Protein AF-T1AV90-F1 (afdb_monomer_lite)

Structure (mmCIF, N/CA/C/O backbone):
data_AF-T1AV90-F1
#
_entry.id   AF-T1AV90-F1
#
loop_
_atom_site.group_PDB
_atom_site.id
_atom_site.type_symbol
_atom_site.label_atom_id
_atom_site.label_alt_id
_atom_site.label_comp_id
_atom_site.label_asym_id
_atom_site.label_entity_id
_atom_site.label_seq_id
_atom_site.pdbx_PDB_ins_code
_atom_site.Cartn_x
_atom_site.Cartn_y
_atom_site.Cartn_z
_atom_site.occupancy
_atom_site.B_iso_or_equiv
_atom_site.auth_seq_id
_atom_site.auth_comp_id
_atom_site.auth_asym_id
_atom_site.auth_atom_id
_atom_site.pdbx_PDB_model_num
ATOM 1 N N . MET A 1 1 ? -0.045 13.157 9.928 1.00 74.12 1 MET A N 1
ATOM 2 C CA . MET A 1 1 ? -1.288 13.313 9.144 1.00 74.12 1 MET A CA 1
ATOM 3 C C . MET A 1 1 ? -1.869 14.674 9.460 1.00 74.12 1 MET A C 1
ATOM 5 O O . MET A 1 1 ? -1.932 15.017 10.635 1.00 74.12 1 MET A O 1
ATOM 9 N N . THR A 1 2 ? -2.260 15.429 8.438 1.00 82.00 2 THR A N 1
ATOM 10 C CA . THR A 1 2 ? -2.827 16.775 8.593 1.00 82.00 2 THR A CA 1
ATOM 11 C C . THR A 1 2 ? -4.202 16.806 7.943 1.00 82.00 2 THR A C 1
ATOM 13 O O . THR A 1 2 ? -4.330 16.452 6.774 1.00 82.00 2 THR A O 1
ATOM 16 N N . HIS A 1 3 ? -5.230 17.214 8.684 1.00 82.12 3 HIS A N 1
ATOM 17 C CA . HIS A 1 3 ? -6.578 17.381 8.140 1.00 82.12 3 HIS A CA 1
ATOM 18 C C . HIS A 1 3 ? -6.750 18.816 7.638 1.00 82.12 3 HIS A C 1
ATOM 20 O O . HIS A 1 3 ? -6.591 19.762 8.406 1.00 82.12 3 HIS A O 1
ATOM 26 N N . GLN A 1 4 ? -7.061 18.970 6.355 1.00 82.12 4 GLN A N 1
ATOM 27 C CA . GLN A 1 4 ? -7.524 20.222 5.761 1.00 82.12 4 GLN A CA 1
ATOM 28 C C . GLN A 1 4 ? -9.047 20.155 5.568 1.00 82.12 4 GLN A C 1
ATOM 30 O O . GLN A 1 4 ? -9.654 19.104 5.783 1.00 82.12 4 GLN A O 1
ATOM 35 N N . SER A 1 5 ? -9.671 21.272 5.185 1.00 76.25 5 SER A N 1
ATOM 36 C CA . SER A 1 5 ? -11.127 21.339 4.984 1.00 76.25 5 SER A CA 1
ATOM 37 C C . SER A 1 5 ? -11.616 20.371 3.903 1.00 76.25 5 SER A C 1
ATOM 39 O O . SER A 1 5 ? -12.656 19.742 4.075 1.00 76.25 5 SER A O 1
ATOM 41 N N . ASP A 1 6 ? -10.826 20.205 2.838 1.00 81.94 6 ASP A N 1
ATOM 42 C CA . ASP A 1 6 ? -11.263 19.511 1.620 1.00 81.94 6 ASP A CA 1
ATOM 43 C C . ASP A 1 6 ? -10.534 18.173 1.410 1.00 81.94 6 ASP A C 1
ATOM 45 O O . ASP A 1 6 ? -10.940 17.359 0.582 1.00 81.94 6 ASP A O 1
ATOM 49 N N . CYS A 1 7 ? -9.451 17.928 2.155 1.00 84.19 7 CYS A N 1
ATOM 50 C CA . CYS A 1 7 ? -8.654 16.707 2.054 1.00 84.19 7 CYS A CA 1
ATOM 51 C C . CYS A 1 7 ? -7.877 16.402 3.339 1.00 84.19 7 CYS A C 1
ATOM 53 O O . CYS A 1 7 ? -7.599 17.277 4.161 1.00 84.19 7 CYS A O 1
ATOM 55 N N . TRP A 1 8 ? -7.490 15.144 3.514 1.00 87.31 8 TRP A N 1
ATOM 56 C CA . TRP A 1 8 ? -6.521 14.723 4.517 1.00 87.31 8 TRP A CA 1
ATOM 57 C C . TRP A 1 8 ? -5.194 14.419 3.835 1.00 87.31 8 TRP A C 1
ATOM 59 O O . TRP A 1 8 ? -5.138 13.655 2.874 1.00 87.31 8 TRP A O 1
ATOM 69 N N . LEU A 1 9 ? -4.116 14.999 4.354 1.00 85.00 9 LEU A N 1
ATOM 70 C CA . LEU A 1 9 ? -2.769 14.774 3.852 1.00 85.00 9 LEU A CA 1
ATOM 71 C C . LEU A 1 9 ? -2.041 13.756 4.728 1.00 85.00 9 LEU A C 1
ATOM 73 O O . LEU A 1 9 ? -1.824 13.971 5.931 1.00 85.00 9 LEU A O 1
ATOM 77 N N . ILE A 1 10 ? -1.625 12.656 4.106 1.00 83.94 10 ILE A N 1
ATOM 78 C CA . ILE A 1 10 ? -0.750 11.655 4.715 1.00 83.94 10 ILE A CA 1
ATOM 79 C C . ILE A 1 10 ? 0.583 11.694 3.985 1.00 83.94 10 ILE A C 1
ATOM 81 O O . ILE A 1 10 ? 0.684 11.263 2.842 1.00 83.94 10 ILE A O 1
ATOM 85 N N . ALA A 1 11 ? 1.607 12.197 4.666 1.00 81.00 11 ALA A N 1
ATOM 86 C CA . ALA A 1 11 ? 2.987 12.062 4.238 1.00 81.00 11 ALA A CA 1
ATOM 87 C C . ALA A 1 11 ? 3.684 11.036 5.132 1.00 81.00 11 ALA A C 1
ATOM 89 O O . ALA A 1 11 ? 3.546 11.084 6.356 1.00 81.00 11 ALA A O 1
ATOM 90 N N . GLY A 1 12 ? 4.424 10.123 4.521 1.00 74.00 12 GLY A N 1
ATOM 91 C CA . GLY A 1 12 ? 5.273 9.164 5.212 1.00 74.00 12 GLY A CA 1
ATOM 92 C C . GLY A 1 12 ? 6.513 8.877 4.385 1.00 74.00 12 GLY A C 1
ATOM 93 O O . GLY A 1 12 ? 6.506 9.057 3.164 1.00 74.00 12 GLY A O 1
ATOM 94 N N . SER A 1 13 ? 7.578 8.432 5.040 1.00 73.75 13 SER A N 1
ATOM 95 C CA . SER A 1 13 ? 8.714 7.849 4.343 1.00 73.75 13 SER A CA 1
ATOM 96 C C . SER A 1 13 ? 8.902 6.390 4.733 1.00 73.75 13 SER A C 1
ATOM 98 O O . SER A 1 13 ? 8.678 5.994 5.874 1.00 73.75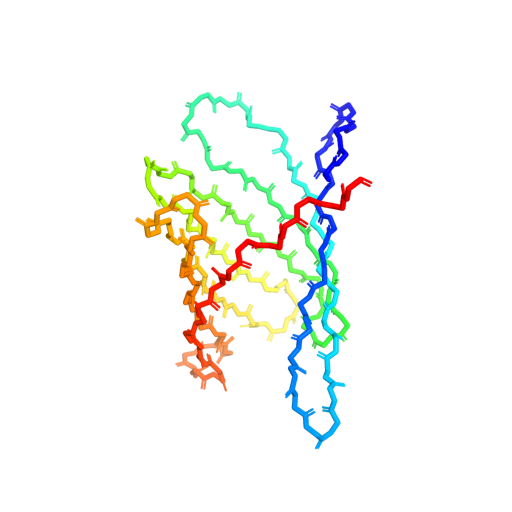 13 SER A O 1
ATOM 100 N N . LEU A 1 14 ? 9.264 5.575 3.747 1.00 72.56 14 LEU A N 1
ATOM 101 C CA . LEU A 1 14 ? 9.686 4.197 3.927 1.00 72.56 14 LEU A CA 1
ATOM 102 C C . LEU A 1 14 ? 11.189 4.154 3.692 1.00 72.56 14 LEU A C 1
ATOM 104 O O . LEU A 1 14 ? 11.653 4.439 2.588 1.00 72.56 14 LEU A O 1
ATOM 108 N N . ARG A 1 15 ? 11.953 3.773 4.713 1.00 71.44 15 ARG A N 1
ATOM 109 C CA . ARG A 1 15 ? 13.400 3.604 4.595 1.00 71.44 15 ARG A CA 1
ATOM 110 C C . ARG A 1 15 ? 13.754 2.124 4.546 1.00 71.44 15 ARG A C 1
ATOM 112 O O . ARG A 1 15 ? 13.611 1.410 5.531 1.00 71.44 15 ARG A O 1
ATOM 119 N N . VAL A 1 16 ? 14.257 1.678 3.403 1.00 70.69 16 VAL A N 1
ATO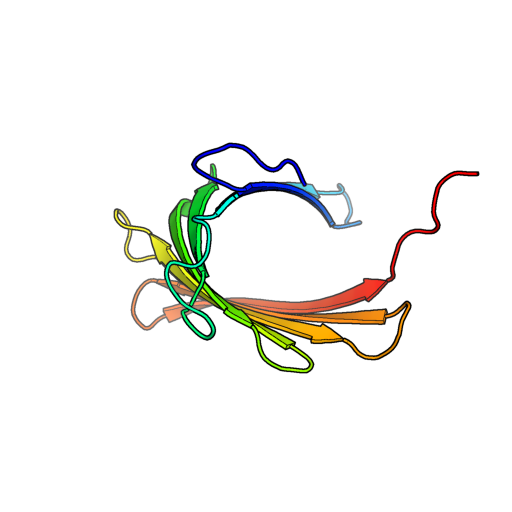M 120 C CA . VAL A 1 16 ? 14.806 0.336 3.217 1.00 70.69 16 VAL A CA 1
ATOM 121 C C . VAL A 1 16 ? 16.267 0.353 3.662 1.00 70.69 16 VAL A C 1
ATOM 123 O O . VAL A 1 16 ? 17.095 1.045 3.067 1.00 70.69 16 VAL A O 1
ATOM 126 N N . LEU A 1 17 ? 16.592 -0.400 4.715 1.00 78.56 17 LEU A N 1
ATOM 127 C CA . LEU A 1 17 ? 17.931 -0.474 5.318 1.00 78.56 17 LEU A CA 1
ATOM 128 C C . LEU A 1 17 ? 18.880 -1.402 4.530 1.00 78.56 17 LEU A C 1
ATOM 130 O O . LEU A 1 17 ? 19.448 -2.341 5.079 1.00 78.56 17 LEU A O 1
ATOM 134 N N . GLY A 1 18 ? 19.023 -1.154 3.226 1.00 74.75 18 GLY A N 1
ATOM 135 C CA . GLY A 1 18 ? 20.008 -1.816 2.364 1.00 74.75 18 GLY A CA 1
ATOM 136 C C . GLY A 1 18 ? 21.394 -1.158 2.412 1.00 74.75 18 GLY A C 1
ATOM 137 O O . GLY A 1 18 ? 21.649 -0.259 3.215 1.00 74.75 18 GLY A O 1
ATOM 138 N N . ALA A 1 19 ? 22.286 -1.572 1.508 1.00 73.38 19 ALA A N 1
ATOM 139 C CA . ALA A 1 19 ? 23.594 -0.952 1.291 1.00 73.38 19 ALA A CA 1
ATOM 140 C C . ALA A 1 19 ? 23.724 -0.500 -0.183 1.00 73.38 19 ALA A C 1
ATOM 142 O O . ALA A 1 19 ? 24.097 -1.318 -1.025 1.00 73.38 19 ALA A O 1
ATOM 143 N N . PRO A 1 20 ? 23.414 0.769 -0.523 1.00 81.62 20 PRO A N 1
ATOM 144 C CA . PRO A 1 20 ? 23.033 1.875 0.367 1.00 81.62 20 PRO A CA 1
ATOM 145 C C . PRO A 1 20 ? 21.551 1.843 0.802 1.00 81.62 20 PRO A C 1
ATOM 147 O O . PRO A 1 20 ? 20.724 1.239 0.114 1.00 81.62 20 PRO A O 1
ATOM 150 N N . PRO A 1 21 ? 21.182 2.512 1.914 1.00 76.81 21 PRO A N 1
ATOM 151 C CA . PRO A 1 21 ? 19.783 2.674 2.292 1.00 76.81 21 PRO A CA 1
ATOM 152 C C . PRO A 1 21 ? 19.014 3.491 1.253 1.00 76.81 21 PRO A C 1
ATOM 154 O O . PRO A 1 21 ? 19.512 4.509 0.771 1.00 76.81 21 PRO A O 1
ATOM 157 N N . VAL A 1 22 ? 17.782 3.083 0.963 1.00 76.94 22 VAL A N 1
ATOM 158 C CA . VAL A 1 22 ? 16.887 3.791 0.037 1.00 76.94 22 VAL A CA 1
ATOM 159 C C . VAL A 1 22 ? 15.709 4.348 0.823 1.00 76.94 22 VAL A C 1
ATOM 161 O O . VAL A 1 22 ? 15.086 3.623 1.595 1.00 76.94 22 VAL A O 1
ATOM 164 N N . GLU A 1 23 ? 15.404 5.632 0.645 1.00 77.19 23 GLU A N 1
ATOM 165 C CA . GLU A 1 23 ? 14.222 6.269 1.228 1.00 77.19 23 GLU A CA 1
ATOM 166 C C . GLU A 1 23 ? 13.189 6.553 0.133 1.00 77.19 23 GLU A C 1
ATOM 168 O O . GLU A 1 23 ? 13.478 7.225 -0.856 1.00 77.19 23 GLU A O 1
ATOM 173 N N . PHE A 1 24 ? 11.971 6.066 0.335 1.00 71.88 24 PHE A N 1
ATOM 174 C CA . PHE A 1 24 ? 10.802 6.394 -0.470 1.00 71.88 24 PHE A CA 1
ATOM 175 C C . PHE A 1 24 ? 9.936 7.371 0.306 1.00 71.88 24 PHE A C 1
ATOM 177 O O . PHE A 1 24 ? 9.711 7.176 1.496 1.00 71.88 24 PHE A O 1
ATOM 184 N N . ARG A 1 25 ? 9.425 8.409 -0.355 1.00 74.19 25 ARG A N 1
ATOM 185 C CA . ARG A 1 25 ? 8.469 9.346 0.241 1.00 74.19 25 ARG A CA 1
ATOM 186 C C . ARG A 1 25 ? 7.130 9.171 -0.439 1.00 74.19 25 ARG A C 1
ATOM 188 O O . ARG A 1 25 ? 7.040 9.285 -1.656 1.00 74.19 25 ARG A O 1
ATOM 195 N N . ASN A 1 26 ? 6.109 8.934 0.366 1.00 77.06 26 ASN A N 1
ATOM 196 C CA . ASN A 1 26 ? 4.738 8.831 -0.086 1.00 77.06 26 ASN A CA 1
ATOM 197 C C . ASN A 1 26 ? 3.965 10.022 0.469 1.00 77.06 26 ASN A C 1
ATOM 199 O O . ASN A 1 26 ? 3.972 10.257 1.677 1.00 77.06 26 ASN A O 1
ATOM 203 N N . ALA A 1 27 ? 3.316 10.772 -0.414 1.00 83.69 27 ALA A N 1
ATOM 204 C CA . ALA A 1 27 ? 2.413 11.853 -0.054 1.00 83.69 27 ALA A CA 1
ATOM 205 C C . ALA A 1 27 ? 1.060 11.580 -0.706 1.00 83.69 27 ALA A C 1
ATOM 207 O O . ALA A 1 27 ? 0.948 11.555 -1.931 1.00 83.69 27 ALA A O 1
ATOM 208 N N . TYR A 1 28 ? 0.052 11.347 0.123 1.00 86.19 28 TYR A N 1
ATOM 209 C CA . TYR A 1 28 ? -1.313 11.067 -0.288 1.00 86.19 28 TYR A CA 1
ATOM 210 C C . TYR A 1 28 ? -2.202 12.252 0.061 1.00 86.19 28 TYR A C 1
ATOM 212 O O . TYR A 1 28 ? -2.177 12.731 1.198 1.00 86.19 28 TYR A O 1
ATOM 220 N N . SER A 1 29 ? -3.014 12.679 -0.902 1.00 88.94 29 SER A N 1
ATOM 221 C CA . SER A 1 29 ? -4.187 13.511 -0.650 1.00 88.94 29 SER A CA 1
ATOM 222 C C . SER A 1 29 ? -5.415 12.618 -0.674 1.00 88.94 29 SER A C 1
ATOM 224 O O . SER A 1 29 ? -5.688 11.978 -1.689 1.00 88.94 29 SER A O 1
ATOM 226 N N . ILE A 1 30 ? -6.098 12.521 0.462 1.00 87.62 30 ILE A N 1
ATOM 227 C CA . ILE A 1 30 ? -7.237 11.633 0.684 1.00 87.62 30 ILE A CA 1
ATOM 228 C C . ILE A 1 30 ? -8.490 12.484 0.797 1.00 87.62 30 ILE A C 1
ATOM 230 O O . ILE A 1 30 ? -8.552 13.421 1.592 1.00 87.62 30 ILE A O 1
ATOM 234 N N . GLU A 1 31 ? -9.508 12.143 0.027 1.00 87.69 31 GLU A N 1
ATOM 235 C CA . GLU A 1 31 ? -10.800 12.795 0.139 1.00 87.69 31 GLU A CA 1
ATOM 236 C C . GLU A 1 31 ? -11.551 12.292 1.380 1.00 87.69 31 GLU A C 1
ATOM 238 O O . GLU A 1 31 ? -11.602 11.077 1.618 1.00 87.69 31 GLU A O 1
ATOM 243 N N . PRO A 1 32 ? -12.183 13.185 2.163 1.00 81.56 32 PRO A N 1
ATOM 244 C CA . PRO A 1 32 ? -13.031 12.768 3.266 1.00 81.56 32 PRO A CA 1
ATOM 245 C C . PRO A 1 32 ? -14.165 11.855 2.765 1.00 81.56 32 PRO A C 1
ATOM 247 O O . PRO A 1 32 ? -14.712 12.080 1.681 1.00 81.56 32 PRO A O 1
ATOM 250 N N . PRO A 1 33 ? -14.560 10.826 3.534 1.00 76.56 33 PRO A N 1
ATOM 251 C CA . PRO A 1 33 ? -15.598 9.898 3.101 1.00 76.56 33 PRO A CA 1
ATOM 252 C C . PRO A 1 33 ? -16.930 10.625 2.891 1.00 76.56 33 PRO A C 1
ATOM 254 O O . PRO A 1 33 ? -17.486 11.199 3.824 1.00 76.56 33 PRO A O 1
ATOM 257 N N . ALA A 1 34 ? -17.497 10.525 1.685 1.00 73.50 34 ALA A N 1
ATOM 258 C CA . ALA A 1 34 ? -18.796 11.127 1.371 1.00 73.50 34 ALA A CA 1
ATOM 259 C C . ALA A 1 34 ? -19.960 10.493 2.161 1.00 73.50 34 ALA A C 1
ATOM 261 O O . ALA A 1 34 ? -20.981 11.137 2.401 1.00 73.50 34 ALA A O 1
ATOM 262 N N . LYS A 1 35 ? -19.831 9.212 2.539 1.00 76.38 35 LYS A N 1
ATOM 263 C CA . LYS A 1 35 ? -20.805 8.437 3.325 1.00 76.38 35 LYS A CA 1
ATOM 264 C C . LYS A 1 35 ? -20.079 7.400 4.183 1.00 76.38 35 LYS A C 1
ATOM 266 O O . LYS A 1 35 ? -19.007 6.921 3.816 1.00 76.38 35 LYS A O 1
ATOM 271 N N . LYS A 1 36 ? -20.685 7.001 5.305 1.00 69.06 36 LYS A N 1
ATOM 272 C CA . LYS A 1 36 ? -20.166 5.915 6.151 1.00 69.06 36 LYS A CA 1
ATOM 273 C C . LYS A 1 36 ? -20.103 4.610 5.344 1.00 69.06 36 LYS A C 1
ATOM 275 O O . LYS A 1 36 ? -21.099 4.223 4.741 1.00 69.06 36 LYS A O 1
ATOM 280 N N . GLY A 1 37 ? -18.942 3.954 5.335 1.00 69.00 37 GLY A N 1
ATOM 281 C CA . GLY A 1 37 ? -18.705 2.716 4.579 1.00 69.00 37 GLY A CA 1
ATOM 282 C C . GLY A 1 37 ? -18.305 2.911 3.111 1.00 69.00 37 GLY A C 1
ATOM 283 O O . GLY A 1 37 ? -18.086 1.922 2.419 1.00 69.00 37 GLY A O 1
ATOM 284 N N . ALA A 1 38 ? -18.188 4.152 2.623 1.00 78.88 38 ALA A N 1
ATOM 285 C CA . ALA A 1 38 ? -17.606 4.416 1.310 1.00 78.88 38 ALA A CA 1
ATOM 286 C C . ALA A 1 38 ? -16.080 4.224 1.335 1.00 78.88 38 ALA A C 1
ATOM 288 O O . ALA A 1 38 ? -15.430 4.481 2.351 1.00 78.88 38 ALA A O 1
ATOM 289 N N . CYS A 1 39 ? -15.510 3.816 0.201 1.00 87.88 39 CYS A N 1
ATOM 290 C CA . CYS A 1 39 ? -14.062 3.815 0.023 1.00 87.88 39 CYS A CA 1
ATOM 291 C C . CYS A 1 39 ? -13.515 5.249 0.074 1.00 87.88 39 CYS A C 1
ATOM 293 O O . CYS A 1 39 ? -14.155 6.181 -0.418 1.00 87.88 39 CYS A O 1
ATOM 295 N N . LEU A 1 40 ? -12.316 5.420 0.628 1.00 91.81 40 LEU A N 1
ATOM 296 C CA . LEU A 1 40 ? -11.623 6.706 0.658 1.00 91.81 40 LEU A CA 1
ATOM 297 C C . LEU A 1 40 ? -10.817 6.871 -0.624 1.00 91.81 40 LEU A C 1
ATOM 299 O O . LEU A 1 40 ? -9.864 6.124 -0.843 1.00 91.81 40 LEU A O 1
ATOM 303 N N . ARG A 1 41 ? -11.192 7.829 -1.471 1.00 93.06 41 ARG A N 1
ATOM 304 C CA . ARG A 1 41 ? -10.420 8.143 -2.677 1.00 93.06 41 ARG A CA 1
ATOM 305 C C . ARG A 1 41 ? -9.134 8.856 -2.296 1.00 93.06 41 ARG A C 1
ATOM 307 O O . ARG A 1 41 ? -9.132 9.675 -1.379 1.00 93.06 41 ARG A O 1
ATOM 314 N N . TRP A 1 42 ? -8.057 8.557 -3.006 1.00 93.94 42 TRP A N 1
ATOM 315 C CA . TRP A 1 42 ? -6.783 9.220 -2.797 1.00 93.94 42 TRP A CA 1
ATOM 316 C C . TRP A 1 42 ? -6.012 9.410 -4.099 1.00 93.94 42 TRP A C 1
ATOM 318 O O . TRP A 1 42 ? -6.175 8.645 -5.051 1.00 93.94 42 TRP A O 1
ATOM 328 N N . ILE A 1 43 ? -5.143 10.419 -4.105 1.00 93.94 43 ILE A N 1
ATOM 329 C CA . ILE A 1 43 ? -4.145 10.659 -5.152 1.00 93.94 43 ILE A CA 1
ATOM 330 C C . ILE A 1 43 ? -2.746 10.787 -4.543 1.00 93.94 43 ILE A C 1
ATOM 332 O O . ILE A 1 43 ? -2.600 11.232 -3.403 1.00 93.94 43 ILE A O 1
ATOM 336 N N . SER A 1 44 ? -1.722 10.402 -5.300 1.00 90.38 44 SER A N 1
ATOM 337 C CA . SER A 1 44 ? -0.316 10.546 -4.917 1.00 90.38 44 SER A CA 1
ATOM 338 C C . SER A 1 44 ? 0.554 10.841 -6.133 1.00 90.38 44 SER A C 1
ATOM 340 O O . SER A 1 44 ? 0.300 10.323 -7.216 1.00 90.38 44 SER A O 1
ATOM 342 N N . GLU A 1 45 ? 1.591 11.650 -5.950 1.00 87.69 45 GLU A N 1
ATOM 343 C CA . GLU A 1 45 ? 2.613 11.892 -6.969 1.00 87.69 45 GLU A CA 1
ATOM 344 C C . GLU A 1 45 ? 3.858 11.075 -6.626 1.00 87.69 45 GLU A C 1
ATOM 346 O O . GLU A 1 45 ? 4.468 11.265 -5.570 1.00 87.69 45 GLU A O 1
ATOM 351 N N . ASN A 1 46 ? 4.247 10.164 -7.518 1.00 83.50 46 ASN A N 1
ATOM 352 C CA . ASN A 1 46 ? 5.449 9.357 -7.367 1.00 83.50 46 ASN A CA 1
ATOM 353 C C . ASN A 1 46 ? 6.423 9.644 -8.515 1.00 83.50 46 ASN A C 1
ATOM 355 O O . ASN A 1 46 ? 6.057 9.563 -9.683 1.00 83.50 46 ASN A O 1
ATOM 359 N N . ALA A 1 47 ? 7.688 9.928 -8.200 1.00 79.19 47 ALA A N 1
ATOM 360 C CA . ALA A 1 47 ? 8.683 10.290 -9.212 1.00 79.19 47 ALA A CA 1
ATOM 361 C C . ALA A 1 47 ? 8.943 9.186 -10.260 1.00 79.19 47 ALA A C 1
ATOM 363 O O . ALA A 1 47 ? 9.305 9.499 -11.3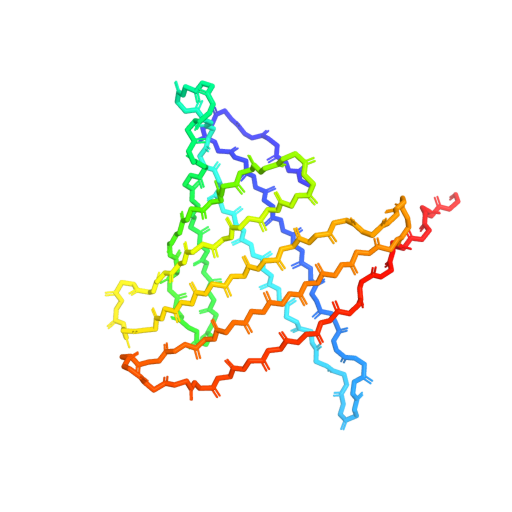91 1.00 79.19 47 ALA A O 1
ATOM 364 N N . ALA A 1 48 ? 8.762 7.910 -9.902 1.00 80.38 48 ALA A N 1
ATOM 365 C CA . ALA A 1 48 ? 8.985 6.774 -10.798 1.00 80.38 48 ALA A CA 1
ATOM 366 C C . ALA A 1 48 ? 7.701 6.301 -11.499 1.00 80.38 48 ALA A C 1
ATOM 368 O O . ALA A 1 48 ? 7.743 5.900 -12.660 1.00 80.38 48 ALA A O 1
ATOM 369 N N . LEU A 1 49 ? 6.564 6.336 -10.798 1.00 82.44 49 LEU A N 1
ATOM 370 C CA . LEU A 1 49 ? 5.286 5.808 -11.293 1.00 82.44 49 LEU A CA 1
ATOM 371 C C . LEU A 1 49 ? 4.364 6.890 -11.875 1.00 82.44 49 LEU A C 1
ATOM 373 O O . LEU A 1 49 ? 3.356 6.563 -12.501 1.00 82.44 49 LEU A O 1
ATOM 377 N N . GLY A 1 50 ? 4.711 8.165 -11.702 1.00 87.25 50 GLY A N 1
ATOM 378 C CA . GLY A 1 50 ? 3.869 9.308 -12.033 1.00 87.25 50 GLY A CA 1
ATOM 379 C C . GLY A 1 50 ? 2.723 9.492 -11.039 1.00 87.25 50 GLY A C 1
ATOM 380 O O . GLY A 1 50 ? 2.763 9.003 -9.905 1.00 87.25 50 GLY A O 1
ATOM 381 N N . LYS A 1 51 ? 1.682 10.193 -11.488 1.00 91.81 51 LYS A N 1
ATOM 382 C CA . LYS A 1 51 ? 0.461 10.389 -10.714 1.00 91.81 51 LYS A CA 1
ATOM 383 C C . LYS A 1 51 ? -0.292 9.068 -10.567 1.00 91.81 51 LYS A C 1
ATOM 385 O O . LYS A 1 51 ? -0.622 8.410 -11.559 1.00 91.81 51 LYS A O 1
ATOM 390 N N . LEU A 1 52 ? -0.567 8.704 -9.323 1.00 93.12 52 LEU A N 1
ATOM 391 C CA . LEU A 1 52 ? -1.360 7.552 -8.919 1.00 93.12 52 LEU A CA 1
ATOM 392 C C . LEU A 1 52 ? -2.686 8.023 -8.337 1.00 93.12 52 LEU A C 1
ATOM 394 O O . LEU A 1 52 ? -2.747 9.025 -7.622 1.00 93.12 52 LEU A O 1
ATOM 398 N N . GLN A 1 53 ? -3.735 7.258 -8.605 1.00 95.00 53 GLN A N 1
ATOM 399 C CA . GLN A 1 53 ? -5.025 7.404 -7.953 1.00 95.00 53 GLN A CA 1
ATOM 400 C C . GLN A 1 53 ? -5.551 6.047 -7.518 1.00 95.00 53 GLN A C 1
ATOM 402 O O . GLN A 1 53 ? -5.326 5.032 -8.182 1.00 95.00 53 GLN A O 1
ATOM 407 N N . GLY A 1 54 ? -6.268 6.032 -6.406 1.00 94.75 54 GLY A N 1
ATOM 408 C CA . GLY A 1 54 ? -6.768 4.796 -5.848 1.00 94.75 54 GLY A CA 1
ATOM 409 C C . GLY A 1 54 ? -7.817 5.007 -4.782 1.00 94.75 54 GLY A C 1
ATOM 410 O O . GLY A 1 54 ? -8.331 6.106 -4.556 1.00 94.75 54 GLY A O 1
ATOM 411 N N . THR A 1 55 ? -8.141 3.903 -4.130 1.00 95.25 55 THR A N 1
ATOM 412 C CA . THR A 1 55 ? -9.112 3.869 -3.047 1.00 95.25 55 THR A CA 1
ATOM 413 C C . THR A 1 55 ? -8.588 3.054 -1.884 1.00 95.25 55 THR A C 1
ATOM 415 O O . THR A 1 55 ? -8.087 1.953 -2.105 1.00 95.25 55 THR A O 1
ATOM 418 N N . PHE A 1 56 ? -8.782 3.539 -0.659 1.00 93.19 56 PHE A N 1
ATOM 419 C CA . PHE A 1 56 ? -8.681 2.720 0.542 1.00 93.19 56 PHE A CA 1
ATOM 420 C C . PHE A 1 56 ? -10.054 2.166 0.922 1.00 93.19 56 PHE A C 1
ATOM 422 O O . PHE A 1 56 ? -11.017 2.915 1.100 1.00 93.19 56 PHE A O 1
ATOM 429 N N . SER A 1 57 ? -10.121 0.854 1.106 1.00 92.56 57 SER A N 1
ATOM 430 C CA . SER A 1 57 ? -11.197 0.173 1.819 1.00 92.56 57 SER A CA 1
ATOM 431 C C . SER A 1 57 ? -10.738 -0.078 3.249 1.00 92.56 57 SER A C 1
ATOM 433 O O . SER A 1 57 ? -9.721 -0.738 3.464 1.00 92.56 57 SER A O 1
ATOM 435 N N . LEU A 1 58 ? -11.473 0.458 4.221 1.00 89.56 58 LEU A N 1
ATOM 436 C CA . LEU A 1 58 ? -11.217 0.236 5.643 1.00 89.56 58 LEU A CA 1
ATOM 437 C C . LEU A 1 58 ? -12.072 -0.938 6.125 1.00 89.56 58 LEU A C 1
ATOM 439 O O . LEU A 1 58 ? -13.297 -0.833 6.174 1.00 89.56 58 LEU A O 1
ATOM 443 N N . LEU A 1 59 ? -11.425 -2.048 6.470 1.00 88.44 59 LEU A N 1
ATOM 444 C CA . LEU A 1 59 ? -12.044 -3.206 7.106 1.00 88.44 59 LEU A CA 1
ATOM 445 C C . LEU A 1 59 ? -11.713 -3.193 8.605 1.00 88.44 59 LEU A C 1
ATOM 447 O O . LEU A 1 59 ? -10.884 -2.412 9.068 1.00 88.44 59 LEU A O 1
ATOM 451 N N . GLU A 1 60 ? -12.338 -4.077 9.385 1.00 85.25 60 GLU A N 1
ATOM 452 C CA . GLU A 1 60 ? -12.173 -4.092 10.848 1.00 85.25 60 GLU A CA 1
ATOM 453 C C . GLU A 1 60 ? -10.716 -4.253 11.307 1.00 85.25 60 GLU A C 1
ATOM 455 O O . GLU A 1 60 ? -10.317 -3.694 12.328 1.00 85.25 60 GLU A O 1
ATOM 460 N N . ARG A 1 61 ? -9.917 -5.032 10.568 1.00 87.31 61 ARG A N 1
ATOM 461 C CA . ARG A 1 61 ? -8.539 -5.391 10.953 1.00 87.31 61 ARG A CA 1
ATOM 462 C C . ARG A 1 61 ? -7.493 -5.096 9.885 1.00 87.31 61 ARG A C 1
ATOM 464 O O . ARG A 1 61 ? -6.304 -5.331 10.120 1.00 87.31 61 ARG A O 1
ATOM 471 N N . CYS A 1 62 ? -7.920 -4.610 8.726 1.00 91.69 62 CYS A N 1
ATOM 472 C CA . CYS A 1 62 ? -7.023 -4.334 7.621 1.00 91.69 62 CYS A CA 1
ATOM 473 C C . CYS A 1 62 ? -7.500 -3.173 6.752 1.00 91.69 62 CYS A C 1
ATOM 475 O O . CYS A 1 62 ? -8.663 -2.772 6.771 1.00 91.69 62 CYS A O 1
ATOM 477 N N . ILE A 1 63 ? -6.561 -2.638 5.986 1.00 93.81 63 ILE A N 1
ATOM 478 C CA . ILE A 1 63 ? -6.787 -1.632 4.961 1.00 93.81 63 ILE A CA 1
ATOM 479 C C . ILE A 1 63 ? -6.371 -2.254 3.638 1.00 93.81 63 ILE A C 1
ATOM 481 O O . ILE A 1 63 ? -5.274 -2.800 3.529 1.00 93.81 63 ILE A O 1
ATOM 485 N N . VAL A 1 64 ? -7.235 -2.155 2.634 1.00 95.50 64 VAL A N 1
ATOM 486 C CA . VAL A 1 64 ? -6.914 -2.558 1.263 1.00 95.50 64 VAL A CA 1
ATOM 487 C C . VAL A 1 64 ? -6.859 -1.310 0.402 1.00 95.50 64 VAL A C 1
ATOM 489 O O . VAL A 1 64 ? -7.817 -0.541 0.363 1.00 95.50 64 VAL A O 1
ATOM 492 N N . SER A 1 65 ? -5.742 -1.111 -0.283 1.00 95.44 65 SER A N 1
ATOM 493 C CA . SER A 1 65 ? -5.552 -0.074 -1.284 1.00 95.44 65 SER A CA 1
ATOM 494 C C . SER A 1 65 ? -5.529 -0.710 -2.662 1.00 95.44 65 SER A C 1
ATOM 496 O O . SER A 1 65 ? -4.799 -1.672 -2.876 1.00 95.44 65 SER A O 1
ATOM 498 N N . ILE A 1 66 ? -6.303 -0.177 -3.599 1.00 96.50 66 ILE A N 1
ATOM 499 C CA . ILE A 1 66 ? -6.213 -0.535 -5.019 1.00 96.50 66 ILE A CA 1
ATOM 500 C C . ILE A 1 66 ? -5.976 0.757 -5.777 1.00 96.50 66 ILE A C 1
ATOM 502 O O . ILE A 1 66 ? -6.661 1.752 -5.521 1.00 96.50 66 ILE A O 1
ATOM 506 N N . TYR A 1 67 ? -4.999 0.753 -6.676 1.00 95.25 67 TYR A N 1
ATOM 507 C CA . TYR A 1 67 ? -4.574 1.959 -7.367 1.00 95.25 67 TYR A CA 1
ATOM 508 C C . TYR A 1 67 ? -4.111 1.698 -8.785 1.00 95.25 67 TYR A C 1
ATOM 510 O O . TYR A 1 67 ? -3.741 0.587 -9.163 1.00 95.25 67 TYR A O 1
ATOM 518 N N . GLN A 1 68 ? -4.098 2.774 -9.556 1.00 95.62 68 GLN A N 1
ATOM 519 C CA . GLN A 1 68 ? -3.596 2.810 -10.914 1.00 95.62 68 GLN A CA 1
ATOM 520 C C . GLN A 1 68 ? -2.972 4.169 -11.218 1.00 95.62 68 GLN A C 1
ATOM 522 O O . GLN A 1 68 ? -3.321 5.185 -10.612 1.00 95.62 68 GLN A O 1
ATOM 527 N N . SER A 1 69 ? -2.066 4.189 -12.183 1.00 93.06 69 SER A N 1
ATOM 528 C CA . SER A 1 69 ? -1.632 5.415 -12.833 1.00 93.06 69 SER A CA 1
ATOM 529 C C . SER A 1 69 ? -2.541 5.725 -14.015 1.00 93.06 69 SER A C 1
ATOM 531 O O . SER A 1 69 ? -2.923 4.831 -14.768 1.00 93.06 69 SER A O 1
ATOM 533 N N . GLU A 1 70 ? -2.848 7.004 -14.216 1.00 83.06 70 GLU A N 1
ATOM 534 C CA . GLU A 1 70 ? -3.624 7.450 -15.379 1.00 83.06 70 GLU A CA 1
ATOM 535 C C . GLU A 1 70 ? -2.847 7.330 -16.695 1.00 83.06 70 GLU A C 1
ATOM 537 O O . GLU A 1 70 ? -3.453 7.151 -17.748 1.00 83.06 70 GLU A O 1
ATOM 542 N N . ALA A 1 71 ? -1.516 7.435 -16.658 1.00 83.44 71 ALA A N 1
ATOM 543 C CA . ALA A 1 71 ? -0.733 7.726 -17.859 1.00 83.44 71 ALA A CA 1
ATOM 544 C C . ALA A 1 71 ? -0.005 6.518 -18.464 1.00 83.44 71 ALA A C 1
ATOM 546 O O . ALA A 1 71 ? 0.262 6.503 -19.663 1.00 83.44 71 ALA A O 1
ATOM 547 N N . ASN A 1 72 ? 0.373 5.527 -17.657 1.00 84.00 72 ASN A N 1
ATOM 548 C CA . ASN A 1 72 ? 1.395 4.547 -18.053 1.00 84.00 72 ASN A CA 1
ATOM 549 C C . ASN A 1 72 ? 0.998 3.081 -17.803 1.00 84.00 72 ASN A C 1
ATOM 551 O O . ASN A 1 72 ? 1.832 2.194 -17.954 1.00 84.00 72 ASN A O 1
ATOM 555 N N . GLY A 1 73 ? -0.263 2.811 -17.448 1.00 89.38 73 GLY A N 1
ATOM 556 C CA . GLY A 1 73 ? -0.792 1.450 -17.287 1.00 89.38 73 GLY A CA 1
ATOM 557 C C . GLY A 1 73 ? -0.329 0.717 -16.023 1.00 89.38 73 GLY A C 1
ATOM 558 O O . GLY A 1 73 ? -0.697 -0.451 -15.836 1.00 89.38 73 GLY A O 1
ATOM 559 N N . TYR A 1 74 ? 0.449 1.376 -15.155 1.00 94.38 74 TYR A N 1
ATOM 560 C CA . TYR A 1 74 ? 0.768 0.839 -13.838 1.00 94.38 74 TYR A CA 1
ATOM 561 C C . TYR A 1 74 ? -0.491 0.711 -12.996 1.00 94.38 74 TYR A C 1
ATOM 563 O O . TYR A 1 74 ? -1.313 1.624 -12.946 1.00 94.38 74 TYR A O 1
ATOM 571 N N . HIS A 1 75 ? -0.620 -0.405 -12.299 1.00 95.81 75 HIS A N 1
ATOM 572 C CA . HIS A 1 75 ? -1.656 -0.604 -11.298 1.00 95.81 75 HIS A CA 1
ATOM 573 C C . HIS A 1 75 ? -1.203 -1.620 -10.268 1.00 95.81 75 HIS A C 1
ATOM 575 O O . HIS A 1 75 ? -0.263 -2.382 -10.490 1.00 95.81 75 HIS A O 1
ATOM 581 N N . GLY A 1 76 ? -1.853 -1.617 -9.120 1.00 96.00 76 GLY A N 1
ATOM 582 C CA . GLY A 1 76 ? -1.449 -2.468 -8.027 1.00 96.00 76 GLY A CA 1
ATOM 583 C C . GLY A 1 76 ? -2.463 -2.496 -6.910 1.00 96.00 76 GLY A C 1
ATOM 584 O O . GLY A 1 76 ? -3.481 -1.795 -6.920 1.00 96.00 76 GLY A O 1
ATOM 585 N N . ALA A 1 77 ? -2.150 -3.332 -5.937 1.00 96.44 77 ALA A N 1
ATOM 586 C CA . ALA A 1 77 ? -2.883 -3.398 -4.697 1.00 96.44 77 ALA A CA 1
ATOM 587 C C . ALA A 1 77 ? -1.908 -3.519 -3.534 1.00 96.44 77 ALA A C 1
ATOM 589 O O . ALA A 1 77 ? -0.846 -4.133 -3.655 1.00 96.44 77 ALA A O 1
ATOM 590 N N . GLU A 1 78 ? -2.300 -2.944 -2.408 1.00 95.12 78 GLU A N 1
ATOM 591 C CA . GLU A 1 78 ? -1.632 -3.112 -1.129 1.00 95.12 78 GLU A CA 1
ATOM 592 C C . GLU A 1 78 ? -2.641 -3.527 -0.072 1.00 95.12 78 GLU A C 1
ATOM 594 O O . GLU A 1 78 ? -3.767 -3.035 -0.020 1.00 95.12 78 GLU A O 1
ATOM 599 N N . HIS A 1 79 ? -2.215 -4.421 0.799 1.00 95.31 79 HIS A N 1
ATOM 600 C CA . HIS A 1 79 ? -2.956 -4.879 1.950 1.00 95.31 79 HIS A CA 1
ATOM 601 C C . HIS A 1 79 ? -2.127 -4.604 3.198 1.00 95.31 79 HIS A C 1
ATOM 603 O O . HIS A 1 79 ? -0.980 -5.034 3.303 1.00 95.31 79 HIS A O 1
ATOM 609 N N . TYR A 1 80 ? -2.731 -3.907 4.151 1.00 94.00 80 TYR A N 1
ATOM 610 C CA . TYR A 1 80 ? -2.144 -3.584 5.441 1.00 94.00 80 TYR A CA 1
ATOM 611 C C . TYR A 1 80 ? -2.976 -4.241 6.532 1.00 94.00 80 TYR A C 1
ATOM 613 O O . TYR A 1 80 ? -4.146 -3.904 6.692 1.00 94.00 80 TYR A O 1
ATOM 621 N N . SER A 1 81 ? -2.392 -5.142 7.312 1.00 94.88 81 SER A N 1
ATOM 622 C CA . SER A 1 81 ? -3.072 -5.812 8.423 1.00 94.88 81 SER A CA 1
ATOM 623 C C . SER A 1 81 ? -2.366 -5.575 9.742 1.00 94.88 81 SER A C 1
ATOM 625 O O . SER A 1 81 ? -1.139 -5.629 9.831 1.00 94.88 81 SER A O 1
ATOM 627 N N . ARG A 1 82 ? -3.156 -5.381 10.797 1.00 93.19 82 ARG A N 1
ATOM 628 C CA . ARG A 1 82 ? -2.642 -5.320 12.163 1.00 93.19 82 ARG A CA 1
ATOM 629 C C . ARG A 1 82 ? -2.496 -6.729 12.735 1.00 93.19 82 ARG A C 1
ATOM 631 O O . ARG A 1 82 ? -3.487 -7.460 12.816 1.00 93.19 82 ARG A O 1
ATOM 638 N N . ILE A 1 83 ? -1.284 -7.078 13.163 1.00 93.94 83 ILE A N 1
ATOM 639 C CA . ILE A 1 83 ? -1.012 -8.328 13.884 1.00 93.94 83 ILE A CA 1
ATOM 640 C C . ILE A 1 83 ? -1.348 -8.110 15.362 1.00 93.94 83 ILE A C 1
ATOM 642 O O . ILE A 1 83 ? -2.208 -8.797 15.913 1.00 93.94 83 ILE A O 1
ATOM 646 N N . ASP A 1 84 ? -0.746 -7.084 15.966 1.00 93.44 84 ASP A N 1
ATOM 647 C CA . ASP A 1 84 ? -0.946 -6.675 17.358 1.00 93.44 84 ASP A CA 1
ATOM 648 C C . ASP A 1 84 ? -0.762 -5.137 17.500 1.00 93.44 84 ASP A C 1
ATOM 650 O O . ASP A 1 84 ? -0.754 -4.433 16.487 1.00 93.44 84 ASP A O 1
ATOM 654 N N . PRO A 1 85 ? -0.759 -4.525 18.702 1.00 90.56 85 PRO A N 1
ATOM 655 C CA . PRO A 1 85 ? -0.554 -3.077 18.840 1.00 90.56 85 PRO A CA 1
ATOM 656 C C . PRO A 1 85 ? 0.749 -2.512 18.266 1.00 90.56 85 PRO A C 1
ATOM 658 O O . PRO A 1 85 ? 0.739 -1.369 17.801 1.00 90.56 85 PRO A O 1
ATOM 661 N N . GLU A 1 86 ? 1.816 -3.302 18.245 1.00 92.94 86 GLU A N 1
ATOM 662 C CA . GLU A 1 86 ? 3.163 -2.858 17.888 1.00 92.94 86 GLU A CA 1
ATOM 663 C C . GLU A 1 86 ? 3.634 -3.427 16.543 1.00 92.94 86 GLU A C 1
ATOM 665 O O . GLU A 1 86 ? 4.530 -2.855 15.922 1.00 92.94 86 GLU A O 1
ATOM 670 N N . HIS A 1 87 ? 2.999 -4.492 16.048 1.00 91.25 87 HIS A N 1
ATOM 671 C CA . HIS A 1 87 ? 3.370 -5.154 14.799 1.00 91.25 87 HIS A CA 1
ATOM 672 C C . HIS A 1 87 ? 2.246 -5.136 13.760 1.00 91.25 87 HIS A C 1
ATOM 674 O O . HIS A 1 87 ? 1.079 -5.452 14.023 1.00 91.25 87 HIS A O 1
ATOM 680 N N . TYR A 1 88 ? 2.633 -4.823 12.528 1.00 92.00 88 TYR A N 1
ATOM 681 C CA . TYR A 1 88 ? 1.768 -4.753 11.360 1.00 92.00 88 TYR A CA 1
ATOM 682 C C . TYR A 1 88 ? 2.432 -5.487 10.200 1.00 92.00 88 TYR A C 1
ATOM 684 O O . TYR A 1 88 ? 3.652 -5.606 10.136 1.00 92.00 88 TYR A O 1
ATOM 692 N N . GLN A 1 89 ? 1.630 -5.949 9.253 1.00 94.50 89 GLN A N 1
ATOM 693 C CA . GLN A 1 89 ? 2.109 -6.522 8.004 1.00 94.50 89 GLN A CA 1
ATOM 694 C C . GLN A 1 89 ? 1.580 -5.698 6.839 1.00 94.50 89 GLN A C 1
ATOM 696 O O . GLN A 1 89 ? 0.418 -5.290 6.841 1.00 94.50 89 GLN A O 1
ATOM 701 N N . ALA A 1 90 ? 2.433 -5.484 5.846 1.00 92.56 90 ALA A N 1
ATOM 702 C CA . ALA A 1 90 ? 2.055 -4.938 4.558 1.00 92.56 90 ALA A CA 1
ATOM 703 C C . ALA A 1 90 ? 2.448 -5.928 3.461 1.00 92.56 90 ALA A C 1
ATOM 705 O O . ALA A 1 90 ? 3.565 -6.443 3.457 1.00 92.56 90 ALA A O 1
ATOM 706 N N . SER A 1 91 ? 1.550 -6.188 2.524 1.00 95.50 91 SER A N 1
ATOM 707 C CA . SER A 1 91 ? 1.853 -6.942 1.312 1.00 95.50 91 SER A CA 1
ATOM 708 C C . SER A 1 91 ? 1.257 -6.248 0.104 1.00 95.50 91 SER A C 1
ATOM 710 O O . SER A 1 91 ? 0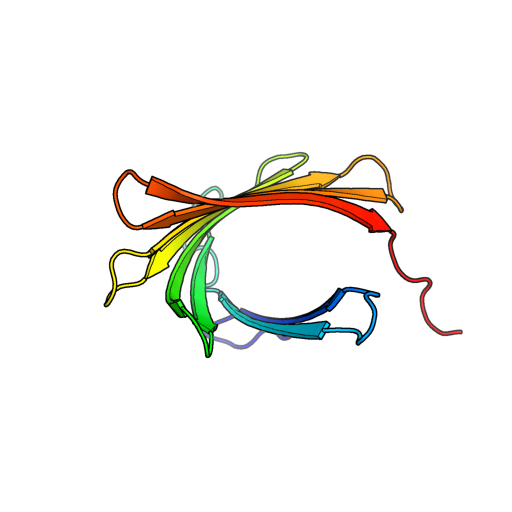.257 -5.539 0.210 1.00 95.50 91 SER A O 1
ATOM 712 N N . GLY A 1 92 ? 1.883 -6.410 -1.053 1.00 95.62 92 GLY A N 1
ATOM 713 C CA . GLY A 1 92 ? 1.412 -5.739 -2.250 1.00 95.62 92 GLY A CA 1
ATOM 714 C C . GLY A 1 92 ? 2.080 -6.222 -3.518 1.00 95.62 92 GLY A C 1
ATOM 715 O O . GLY A 1 92 ? 3.068 -6.959 -3.494 1.00 95.62 92 GLY A O 1
ATOM 716 N N . ALA A 1 93 ? 1.505 -5.796 -4.635 1.00 95.75 93 ALA A N 1
ATOM 717 C CA . ALA A 1 93 ? 2.043 -6.042 -5.960 1.00 95.75 93 ALA A CA 1
ATOM 718 C C . ALA A 1 93 ? 1.843 -4.822 -6.858 1.00 95.75 93 ALA A C 1
ATOM 720 O O . ALA A 1 93 ? 0.811 -4.151 -6.800 1.00 95.75 93 ALA A O 1
ATOM 721 N N . LEU A 1 94 ? 2.832 -4.587 -7.720 1.00 94.88 94 LEU A N 1
ATOM 722 C CA . LEU A 1 94 ? 2.795 -3.615 -8.805 1.00 94.88 94 LEU A CA 1
ATOM 723 C C . LEU A 1 94 ? 2.837 -4.358 -10.140 1.00 94.88 94 LEU A C 1
ATOM 725 O O . LEU A 1 94 ? 3.703 -5.208 -10.374 1.00 94.88 94 LEU A O 1
ATOM 729 N N . LEU A 1 95 ? 1.926 -3.993 -11.030 1.00 96.25 95 LEU A N 1
ATOM 730 C CA . LEU A 1 95 ? 1.744 -4.576 -12.346 1.00 96.25 95 LEU A CA 1
ATOM 731 C C . LEU A 1 95 ? 1.829 -3.503 -13.434 1.00 96.25 95 LEU A C 1
ATOM 733 O O . LEU A 1 95 ? 1.529 -2.332 -13.205 1.00 96.25 95 LEU A O 1
ATOM 737 N N . LEU A 1 96 ? 2.205 -3.934 -14.636 1.00 94.62 96 LEU A N 1
ATOM 738 C CA . LEU A 1 96 ? 2.060 -3.189 -15.885 1.00 94.62 96 LEU A CA 1
ATOM 739 C C . LEU A 1 96 ? 1.281 -4.067 -16.867 1.00 94.62 96 LEU A C 1
ATOM 741 O O . LEU A 1 96 ? 1.796 -5.077 -17.358 1.00 94.62 96 LEU A O 1
ATOM 745 N N . GLY A 1 97 ? 0.020 -3.715 -17.122 1.00 90.12 97 GLY A N 1
ATOM 746 C CA . GLY A 1 97 ? -0.914 -4.644 -17.766 1.00 90.12 97 GLY A CA 1
ATOM 747 C C . GLY A 1 97 ? -1.010 -5.959 -16.976 1.00 90.12 97 GLY A C 1
ATOM 748 O O . GLY A 1 97 ? -1.049 -5.950 -15.754 1.00 90.12 97 GLY A O 1
ATOM 749 N N . ALA A 1 98 ? -0.984 -7.108 -17.649 1.00 91.38 98 ALA A N 1
ATOM 750 C CA . ALA A 1 98 ? -1.038 -8.411 -16.971 1.00 91.38 98 ALA A CA 1
ATOM 751 C C . ALA A 1 98 ? 0.304 -8.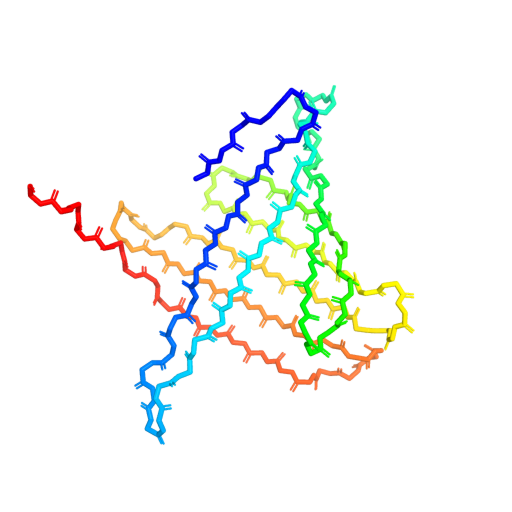868 -16.356 1.00 91.38 98 ALA A C 1
ATOM 753 O O . ALA A 1 98 ? 0.375 -9.941 -15.757 1.00 91.38 98 ALA A O 1
ATOM 754 N N . ARG A 1 99 ? 1.392 -8.103 -16.525 1.00 95.81 99 ARG A N 1
ATOM 755 C CA . ARG A 1 99 ? 2.724 -8.487 -16.045 1.00 95.81 99 ARG A CA 1
ATOM 756 C C . ARG A 1 99 ? 2.963 -7.944 -14.641 1.00 95.81 99 ARG A C 1
ATOM 758 O O . ARG A 1 99 ? 2.992 -6.731 -14.449 1.00 95.81 99 ARG A O 1
ATOM 765 N N . GLN A 1 100 ? 3.253 -8.832 -13.694 1.00 96.19 100 GLN A N 1
ATOM 766 C CA . GLN A 1 100 ? 3.778 -8.442 -12.387 1.00 96.19 100 GLN A CA 1
ATOM 767 C C . GLN A 1 100 ? 5.208 -7.908 -12.535 1.00 96.19 100 GLN A C 1
ATOM 769 O O . GLN A 1 100 ? 6.084 -8.580 -13.083 1.00 96.19 100 GLN A O 1
ATOM 774 N N . LEU A 1 101 ? 5.435 -6.684 -12.063 1.00 93.56 101 LEU A N 1
ATOM 775 C CA . LEU A 1 101 ? 6.751 -6.045 -12.050 1.00 93.56 101 LEU A CA 1
ATOM 776 C C . LEU A 1 101 ? 7.454 -6.221 -10.712 1.00 93.56 101 LEU A C 1
ATOM 778 O O . LEU A 1 101 ? 8.665 -6.415 -10.678 1.00 93.56 101 LEU A O 1
ATOM 782 N N . SER A 1 102 ? 6.694 -6.143 -9.623 1.00 91.81 102 SER A N 1
ATOM 783 C CA . SER A 1 102 ? 7.206 -6.301 -8.270 1.00 91.81 102 SER A CA 1
ATOM 784 C C . SER A 1 102 ? 6.111 -6.820 -7.348 1.00 91.81 102 SER A C 1
ATOM 786 O O . SER A 1 102 ? 4.925 -6.580 -7.579 1.00 91.81 102 SER A O 1
ATOM 788 N N . SER A 1 10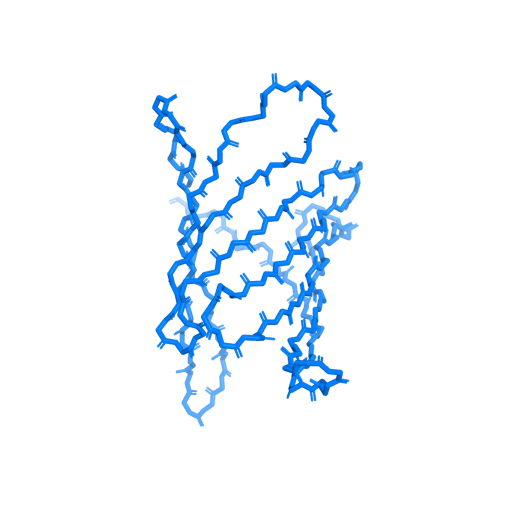3 ? 6.523 -7.520 -6.299 1.00 94.56 103 SER A N 1
ATOM 789 C CA . SER A 1 103 ? 5.684 -7.896 -5.168 1.00 94.56 103 SER A CA 1
ATOM 790 C C . SER A 1 103 ? 6.513 -7.865 -3.899 1.00 94.56 103 SER A C 1
ATOM 792 O O . SER A 1 103 ? 7.716 -8.128 -3.936 1.00 94.56 103 SER A O 1
ATOM 794 N N . TRP A 1 104 ? 5.868 -7.573 -2.783 1.00 92.12 104 TRP A N 1
ATOM 795 C CA . TRP A 1 104 ? 6.538 -7.467 -1.498 1.00 92.12 104 TRP A CA 1
ATOM 796 C C . TRP A 1 104 ? 5.656 -7.967 -0.369 1.00 92.12 104 TRP A C 1
ATOM 798 O O . TRP A 1 104 ? 4.428 -7.913 -0.429 1.00 92.12 104 TRP A O 1
ATOM 808 N N . GLU A 1 105 ? 6.335 -8.390 0.689 1.00 94.50 105 GLU A N 1
ATOM 809 C CA . GLU A 1 105 ? 5.775 -8.639 2.006 1.00 94.50 105 GLU A CA 1
ATOM 810 C C . GLU A 1 105 ? 6.730 -8.026 3.028 1.00 94.50 105 GLU A C 1
ATOM 812 O O . GLU A 1 105 ? 7.946 -8.205 2.949 1.00 94.50 105 GLU A O 1
ATOM 817 N N . ILE A 1 106 ? 6.186 -7.236 3.946 1.00 89.44 106 ILE A N 1
ATOM 818 C CA . ILE A 1 106 ? 6.951 -6.419 4.881 1.00 89.44 106 ILE A CA 1
ATOM 819 C C . ILE A 1 106 ? 6.316 -6.556 6.259 1.00 89.44 106 ILE A C 1
ATOM 821 O O . ILE A 1 106 ? 5.105 -6.390 6.417 1.00 89.44 106 ILE A O 1
ATOM 825 N N . LEU A 1 107 ? 7.149 -6.819 7.263 1.00 91.31 107 LEU A N 1
ATOM 826 C CA . LEU A 1 107 ? 6.788 -6.650 8.663 1.00 91.31 107 LEU A CA 1
ATOM 827 C C . LEU A 1 107 ? 7.145 -5.222 9.083 1.00 91.31 107 LEU A C 1
ATOM 829 O O . LEU A 1 107 ? 8.280 -4.780 8.911 1.00 91.31 107 LEU A O 1
ATOM 833 N N . LEU A 1 108 ? 6.166 -4.505 9.615 1.00 87.12 108 LEU A N 1
ATOM 834 C CA . LEU A 1 108 ? 6.307 -3.145 10.109 1.00 87.12 108 LEU A CA 1
ATOM 835 C C . LEU A 1 108 ? 6.210 -3.175 11.633 1.00 87.12 108 LEU A C 1
ATOM 837 O O . LEU A 1 108 ? 5.211 -3.633 12.189 1.00 87.12 108 LEU A O 1
ATOM 841 N N . THR A 1 109 ? 7.232 -2.649 12.297 1.00 88.38 109 THR A N 1
ATOM 842 C CA . THR A 1 109 ? 7.229 -2.446 13.747 1.00 88.38 109 THR A CA 1
ATOM 843 C C . THR A 1 109 ? 6.997 -0.974 14.030 1.00 88.38 109 THR A C 1
ATOM 845 O O . THR A 1 109 ? 7.609 -0.108 13.403 1.00 88.38 109 THR A O 1
ATOM 848 N N . ARG A 1 110 ? 6.096 -0.684 14.965 1.00 85.19 110 ARG A N 1
ATOM 849 C CA . ARG A 1 110 ? 5.825 0.678 15.407 1.00 85.19 110 ARG A CA 1
ATOM 850 C C . ARG A 1 110 ? 7.087 1.277 16.024 1.00 85.19 110 ARG A C 1
ATOM 852 O O . ARG A 1 110 ? 7.695 0.685 16.913 1.00 85.19 110 ARG A O 1
ATOM 859 N N . GLU A 1 111 ? 7.475 2.459 15.558 1.00 82.19 111 GLU A N 1
ATOM 860 C CA . GLU A 1 111 ? 8.557 3.199 16.198 1.00 82.19 111 GLU A CA 1
ATOM 861 C C . GLU A 1 111 ? 8.083 3.703 17.575 1.00 82.19 111 GLU A C 1
ATOM 863 O O . GLU A 1 111 ? 6.965 4.232 17.674 1.00 82.19 111 GLU A O 1
ATOM 868 N N . PRO A 1 112 ? 8.888 3.540 18.642 1.00 77.69 112 PRO A N 1
ATOM 869 C CA . PRO A 1 112 ? 8.573 4.110 19.944 1.00 77.69 112 PRO A CA 1
ATOM 870 C C . PRO A 1 112 ? 8.370 5.619 19.821 1.00 77.69 112 PRO A C 1
ATOM 872 O O . PRO A 1 112 ? 9.101 6.293 19.095 1.00 77.69 112 PRO A O 1
ATOM 875 N N . ALA A 1 113 ? 7.393 6.169 20.544 1.00 75.50 113 ALA A N 1
ATOM 876 C CA . ALA A 1 113 ? 7.250 7.617 20.600 1.00 75.50 113 ALA A CA 1
ATOM 877 C C . ALA A 1 113 ? 8.548 8.236 21.160 1.00 75.50 113 ALA A C 1
ATOM 879 O O . ALA A 1 113 ? 9.085 7.699 22.136 1.00 75.50 113 ALA A O 1
ATOM 880 N N . PRO A 1 114 ? 9.064 9.331 20.570 1.00 74.06 114 PRO A N 1
ATOM 881 C CA . PRO A 1 114 ? 10.174 10.057 21.172 1.00 74.06 114 PRO A CA 1
ATOM 882 C C . PRO A 1 114 ? 9.774 10.511 22.584 1.00 74.06 114 PRO A C 1
ATOM 884 O O . PRO A 1 114 ? 8.625 10.905 22.799 1.00 74.06 114 PRO A O 1
ATOM 887 N N . ALA A 1 115 ? 10.711 10.374 23.526 1.00 60.91 115 ALA A N 1
ATOM 888 C CA . ALA A 1 115 ? 10.535 10.717 24.939 1.00 60.91 115 ALA A CA 1
ATOM 889 C C . ALA A 1 115 ? 10.291 12.216 25.164 1.00 60.91 115 ALA A C 1
ATOM 891 O O . ALA A 1 115 ? 10.825 13.030 24.374 1.00 60.91 115 ALA A O 1
#

Secondary structure (DSSP, 8-state):
-EE-SS-EEEEEEEEE-SSS-EEEEEEEEEPPPSSTT--EEEEEEETTTEEEEEEEEE-SSEEEEEEEESSS-EEEEEEEEESSSSEEEEEEEEEETTEEEEEEEEEEEPPPPP-

Radius of gyration: 15.06 Å; chains: 1; bounding box: 44×30×43 Å

Foldseek 3Di:
DDDDPFWDWDWDWDWDVDVPIDIFIWIKTWGDDPDPQDWIWIWTAGPVQGIKIWTWGDDPFKIKIWIDDPPQQKTKIKIKGDPDPFKIKIWMFIDRVVHTPDIDIDIDGDDDDDD

pLDDT: mean 86.6, std 8.25, range [60.91, 96.5]

Sequence (115 aa):
MTHQSDCWLIAGSLRVLGAPPVEFRNAYSIEPPAKKGACLRWISENAALGKLQGTFSLLERCIVSIYQSEANGYHGAEHYSRIDPEHYQASGALLLGARQLSSWEILLTREPAPA

Organism: NCBI:txid410659